Protein AF-A0A536XDI7-F1 (afdb_monomer)

Structure (mmCIF, N/CA/C/O backbone):
data_AF-A0A536XDI7-F1
#
_entry.id   AF-A0A536XDI7-F1
#
loop_
_atom_site.group_PDB
_atom_site.id
_atom_site.type_symbol
_atom_site.label_atom_id
_atom_site.label_alt_id
_atom_site.label_comp_id
_atom_site.label_asym_id
_atom_site.label_entity_id
_atom_site.label_seq_id
_atom_site.pdbx_PDB_ins_code
_atom_site.Cartn_x
_atom_site.Cartn_y
_atom_site.Cartn_z
_atom_site.occupancy
_atom_site.B_iso_or_equiv
_atom_site.auth_seq_id
_atom_site.auth_comp_id
_atom_site.auth_asym_id
_atom_site.auth_atom_id
_atom_site.pdbx_PDB_model_num
ATOM 1 N N . MET A 1 1 ? 25.030 -47.760 -1.329 1.00 45.28 1 MET A N 1
ATOM 2 C CA . MET A 1 1 ? 24.875 -47.230 -2.705 1.00 45.28 1 MET A CA 1
ATOM 3 C C . MET A 1 1 ? 23.483 -47.669 -3.150 1.00 45.28 1 MET A C 1
ATOM 5 O O . MET A 1 1 ? 23.274 -48.869 -3.155 1.00 45.28 1 MET A O 1
ATOM 9 N N . ASN A 1 2 ? 22.431 -46.868 -3.343 1.00 40.72 2 ASN A N 1
ATOM 10 C CA . ASN A 1 2 ? 22.178 -45.464 -3.730 1.00 40.72 2 ASN A CA 1
ATOM 11 C C . ASN A 1 2 ? 20.854 -45.030 -3.022 1.00 40.72 2 ASN A C 1
ATOM 13 O O . ASN A 1 2 ? 20.069 -45.911 -2.698 1.00 40.72 2 ASN A O 1
ATOM 17 N N . GLY A 1 3 ? 20.482 -43.789 -2.684 1.00 43.03 3 GLY A N 1
ATOM 18 C CA . GLY A 1 3 ? 20.874 -42.456 -3.147 1.00 43.03 3 GLY A CA 1
ATOM 19 C C . GLY A 1 3 ? 19.732 -41.768 -3.932 1.00 43.03 3 GLY A C 1
ATOM 20 O O . GLY A 1 3 ? 19.694 -41.965 -5.135 1.00 43.03 3 GLY A O 1
ATOM 21 N N . ALA A 1 4 ? 18.891 -40.959 -3.245 1.00 52.59 4 ALA A N 1
ATOM 22 C CA . ALA A 1 4 ? 17.949 -39.899 -3.716 1.00 52.59 4 ALA A CA 1
ATOM 23 C C . ALA A 1 4 ? 16.809 -40.292 -4.707 1.00 52.59 4 ALA A C 1
ATOM 25 O O . ALA A 1 4 ? 16.992 -41.151 -5.551 1.00 52.59 4 ALA A O 1
ATOM 26 N N . LEU A 1 5 ? 15.572 -39.761 -4.667 1.00 50.47 5 LEU A N 1
ATOM 27 C CA . LEU A 1 5 ? 15.108 -38.366 -4.833 1.00 50.47 5 LEU A CA 1
ATOM 28 C C . LEU A 1 5 ? 13.677 -38.234 -4.240 1.00 50.47 5 LEU A C 1
ATOM 30 O O . LEU A 1 5 ? 12.804 -39.040 -4.532 1.00 50.47 5 LEU A O 1
ATOM 34 N N . ASN A 1 6 ? 13.442 -37.380 -3.244 1.00 44.28 6 ASN A N 1
ATOM 35 C CA . ASN A 1 6 ? 13.029 -35.973 -3.359 1.00 44.28 6 ASN A CA 1
ATOM 36 C C . ASN A 1 6 ? 11.564 -35.738 -3.805 1.00 44.28 6 ASN A C 1
ATOM 38 O O . ASN A 1 6 ? 11.248 -35.675 -4.986 1.00 44.28 6 ASN A O 1
ATOM 42 N N . GLY A 1 7 ? 10.693 -35.546 -2.807 1.00 50.09 7 GLY A N 1
ATOM 43 C CA . GLY A 1 7 ? 9.857 -34.347 -2.683 1.00 50.09 7 GLY A CA 1
ATOM 44 C C . GLY A 1 7 ? 9.012 -33.897 -3.876 1.00 50.09 7 GLY A C 1
ATOM 45 O O . GLY A 1 7 ? 9.217 -32.799 -4.375 1.00 50.09 7 GLY A O 1
ATOM 46 N N . MET A 1 8 ? 7.972 -34.649 -4.237 1.00 42.16 8 MET A N 1
ATOM 47 C CA . MET A 1 8 ? 6.880 -34.130 -5.072 1.00 42.16 8 MET A CA 1
ATOM 48 C C . MET A 1 8 ? 5.653 -33.859 -4.188 1.00 42.16 8 MET A C 1
ATOM 50 O O . MET A 1 8 ? 4.648 -34.566 -4.234 1.00 42.16 8 MET A O 1
ATOM 54 N N . ARG A 1 9 ? 5.741 -32.848 -3.311 1.00 52.88 9 ARG A N 1
ATOM 55 C CA . ARG A 1 9 ? 4.560 -32.325 -2.610 1.00 52.88 9 ARG A CA 1
ATOM 56 C C . ARG A 1 9 ? 3.771 -31.511 -3.624 1.00 52.88 9 ARG A C 1
ATOM 58 O O . ARG A 1 9 ? 4.048 -30.336 -3.835 1.00 52.88 9 ARG A O 1
ATOM 65 N N . ILE A 1 10 ? 2.816 -32.170 -4.271 1.00 53.31 10 ILE A N 1
ATOM 66 C CA . ILE A 1 10 ? 1.796 -31.534 -5.098 1.00 53.31 10 ILE A CA 1
ATOM 67 C C . ILE A 1 10 ? 1.020 -30.604 -4.161 1.00 53.31 10 ILE A C 1
ATOM 69 O O . ILE A 1 10 ? 0.176 -31.044 -3.380 1.00 53.31 10 ILE A O 1
ATOM 73 N N . VAL A 1 11 ? 1.380 -29.321 -4.140 1.00 53.44 11 VAL A N 1
ATOM 74 C CA . VAL A 1 11 ? 0.537 -28.308 -3.516 1.00 53.44 11 VAL A CA 1
ATOM 75 C C . VAL A 1 11 ? -0.738 -28.265 -4.348 1.00 53.44 11 VAL A C 1
ATOM 77 O O . VAL A 1 11 ? -0.711 -27.937 -5.532 1.00 53.44 11 VAL A O 1
ATOM 80 N N . ALA A 1 12 ? -1.844 -28.717 -3.755 1.00 48.72 12 ALA A N 1
ATOM 81 C CA . ALA A 1 12 ? -3.167 -28.604 -4.350 1.00 48.72 12 ALA A CA 1
ATOM 82 C C . ALA A 1 12 ? -3.388 -27.157 -4.830 1.00 48.72 12 ALA A C 1
ATOM 84 O O . ALA A 1 12 ? -2.878 -26.238 -4.179 1.00 48.72 12 ALA A O 1
ATOM 85 N N . PRO A 1 13 ? -4.148 -26.919 -5.914 1.00 45.09 13 PRO A N 1
ATOM 86 C CA . PRO A 1 13 ? -4.614 -25.580 -6.226 1.00 45.09 13 PRO A CA 1
ATOM 87 C C . PRO A 1 13 ? -5.547 -25.162 -5.087 1.00 45.09 13 PRO A C 1
ATOM 89 O O . PRO A 1 13 ? -6.737 -25.484 -5.077 1.00 45.09 13 PRO A O 1
ATOM 92 N N . SER A 1 14 ? -4.979 -24.518 -4.067 1.00 47.34 14 SER A N 1
ATOM 93 C CA . SER A 1 14 ? -5.719 -23.792 -3.047 1.00 47.34 14 SER A CA 1
ATOM 94 C C . SER A 1 14 ? -6.749 -22.968 -3.796 1.00 47.34 14 SER A C 1
ATOM 96 O O . SER A 1 14 ? -6.373 -22.249 -4.716 1.00 47.34 14 SER A O 1
ATOM 98 N N . ARG A 1 15 ? -8.037 -23.172 -3.482 1.00 51.47 15 ARG A N 1
ATOM 99 C CA . ARG A 1 15 ? -9.169 -22.459 -4.087 1.00 51.47 15 ARG A CA 1
ATOM 100 C C . ARG A 1 15 ? -8.761 -21.015 -4.325 1.00 51.47 15 ARG A C 1
ATOM 102 O O . ARG A 1 15 ? -8.705 -20.260 -3.357 1.00 51.47 15 ARG A O 1
ATOM 109 N N . VAL A 1 16 ? -8.493 -20.674 -5.583 1.00 49.25 16 VAL A N 1
ATOM 110 C CA . VAL A 1 16 ? -8.139 -19.314 -5.958 1.00 49.25 16 VAL A CA 1
ATOM 111 C C . VAL A 1 16 ? -9.345 -18.482 -5.573 1.00 49.25 16 VAL A C 1
ATOM 113 O O . VAL A 1 16 ? -10.406 -18.601 -6.197 1.00 49.25 16 VAL A O 1
ATOM 116 N N . LYS A 1 17 ? -9.269 -17.745 -4.459 1.00 55.38 17 LYS A N 1
ATOM 117 C CA . LYS A 1 17 ? -10.380 -16.874 -4.082 1.00 55.38 17 LYS A CA 1
ATOM 118 C C . LYS A 1 17 ? -10.537 -15.886 -5.243 1.00 55.38 17 LYS A C 1
ATOM 120 O O . LYS A 1 17 ? -9.526 -15.464 -5.800 1.00 55.38 17 LYS A O 1
ATOM 125 N N . PRO A 1 18 ? -11.757 -15.473 -5.628 1.00 56.84 18 PRO A N 1
ATOM 126 C CA . PRO A 1 18 ? -11.965 -14.560 -6.761 1.00 56.84 18 PRO A CA 1
ATOM 127 C C . PRO A 1 18 ? -11.141 -13.259 -6.697 1.00 56.84 18 PRO A C 1
ATOM 129 O O . PRO A 1 18 ? -10.990 -12.569 -7.699 1.00 56.84 18 PRO A O 1
ATOM 132 N N . GLN A 1 19 ? -10.603 -12.939 -5.519 1.00 61.06 19 GLN A N 1
ATOM 133 C CA . GLN A 1 19 ? -9.811 -11.756 -5.217 1.00 61.06 19 GLN A CA 1
ATOM 134 C C . GLN A 1 19 ? -8.284 -11.955 -5.368 1.00 61.06 19 GLN A C 1
ATOM 136 O O . GLN A 1 19 ? -7.545 -10.990 -5.203 1.00 61.06 19 GLN A O 1
ATOM 141 N N . GLU A 1 20 ? -7.799 -13.157 -5.708 1.00 70.75 20 GLU A N 1
ATOM 142 C CA . GLU A 1 20 ? -6.357 -13.435 -5.856 1.00 70.75 20 GLU A CA 1
ATOM 143 C C . GLU A 1 20 ? -5.775 -12.889 -7.166 1.00 70.75 20 GLU A C 1
ATOM 145 O O . GLU A 1 20 ? -4.697 -12.312 -7.144 1.00 70.75 20 GLU A O 1
ATOM 150 N N . LYS A 1 21 ? -6.506 -12.937 -8.291 1.00 82.38 21 LYS A N 1
ATOM 151 C CA . LYS A 1 21 ? -6.001 -12.378 -9.564 1.00 82.38 21 LYS A CA 1
ATOM 152 C C . LYS A 1 21 ? -5.691 -10.872 -9.485 1.00 82.38 21 LYS A C 1
ATOM 154 O O . LYS A 1 21 ? -4.598 -10.480 -9.882 1.00 82.38 21 LYS A O 1
ATOM 159 N N . PRO A 1 22 ? -6.586 -10.015 -8.948 1.00 84.94 22 PRO A N 1
ATOM 160 C CA . PRO A 1 22 ? -6.260 -8.601 -8.761 1.00 84.94 22 PRO A CA 1
ATOM 161 C C . PRO A 1 22 ? -5.112 -8.374 -7.769 1.00 84.94 22 PRO A C 1
ATOM 163 O O . PRO A 1 22 ? -4.398 -7.377 -7.871 1.00 84.94 22 PRO A O 1
ATOM 166 N N . PHE A 1 23 ? -4.945 -9.273 -6.794 1.00 86.50 23 PHE A N 1
ATOM 167 C CA . PHE A 1 23 ? -3.845 -9.212 -5.837 1.00 86.50 23 PHE A CA 1
ATOM 168 C C . PHE A 1 23 ? -2.509 -9.546 -6.511 1.00 86.50 23 PHE A C 1
ATOM 170 O O . PHE A 1 23 ? -1.554 -8.787 -6.361 1.00 86.50 23 PHE A O 1
ATOM 177 N N . ASP A 1 24 ? -2.458 -10.598 -7.328 1.00 89.75 24 ASP A N 1
ATOM 178 C CA . ASP A 1 24 ? -1.276 -10.971 -8.108 1.00 89.75 24 A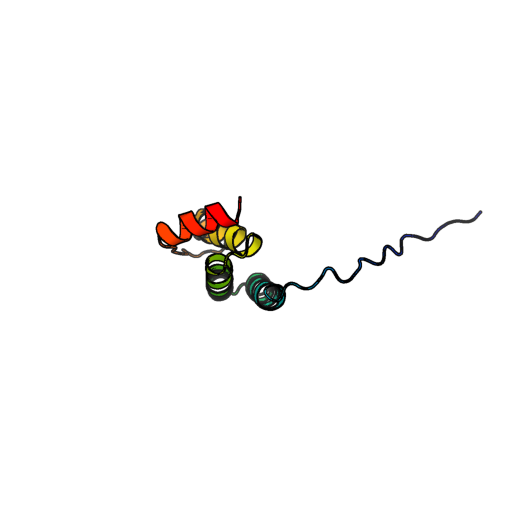SP A CA 1
ATOM 179 C C . ASP A 1 24 ? -0.863 -9.857 -9.081 1.00 89.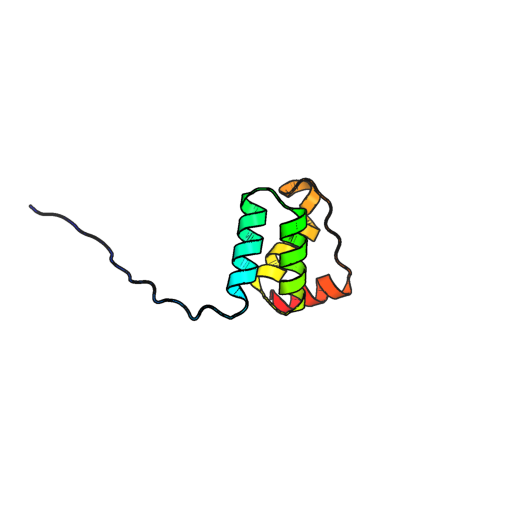75 24 ASP A C 1
ATOM 181 O O . ASP A 1 24 ? 0.314 -9.512 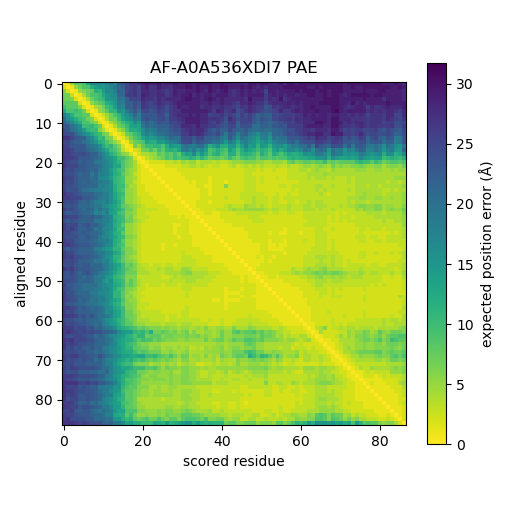-9.166 1.00 89.75 24 ASP A O 1
ATOM 185 N N . GLU A 1 25 ? -1.821 -9.218 -9.761 1.00 90.75 25 GLU A N 1
ATOM 186 C CA . GLU A 1 25 ? -1.555 -8.044 -10.607 1.00 90.75 25 GLU A CA 1
ATOM 187 C C . GLU A 1 25 ? -0.942 -6.886 -9.806 1.00 90.75 25 GLU A C 1
ATOM 189 O O . GLU A 1 25 ? 0.010 -6.241 -10.256 1.00 90.75 25 GLU A O 1
ATOM 194 N N . ALA A 1 26 ? -1.445 -6.634 -8.595 1.00 92.31 26 ALA A N 1
ATOM 195 C CA . ALA A 1 26 ? -0.899 -5.601 -7.724 1.00 92.31 26 ALA A CA 1
ATOM 196 C C . ALA A 1 26 ? 0.529 -5.928 -7.257 1.00 92.31 26 ALA A C 1
ATOM 198 O O . ALA A 1 26 ? 1.365 -5.024 -7.161 1.00 92.31 26 ALA A O 1
ATOM 199 N N . LEU A 1 27 ? 0.832 -7.206 -7.012 1.00 91.38 27 LEU A N 1
ATOM 200 C CA . LEU A 1 27 ? 2.182 -7.671 -6.692 1.00 91.38 27 LEU A CA 1
ATOM 201 C C . LEU A 1 27 ? 3.123 -7.584 -7.897 1.00 91.38 27 LEU A C 1
ATOM 203 O O . LEU A 1 27 ? 4.285 -7.225 -7.725 1.00 91.38 27 LEU A O 1
ATOM 207 N N . LEU A 1 28 ? 2.640 -7.839 -9.113 1.00 93.31 28 LEU A N 1
ATOM 208 C CA . LEU A 1 28 ? 3.424 -7.640 -10.333 1.00 93.31 28 LEU A CA 1
ATOM 209 C C . LEU A 1 28 ? 3.779 -6.164 -10.532 1.00 93.31 28 LEU A C 1
ATOM 211 O O . LEU A 1 28 ? 4.927 -5.851 -10.839 1.00 93.31 28 LEU A O 1
ATOM 215 N N . LEU A 1 29 ? 2.840 -5.241 -10.308 1.00 91.94 29 LEU A N 1
ATOM 216 C CA . LEU A 1 29 ? 3.130 -3.802 -10.327 1.00 91.94 29 LEU A CA 1
ATOM 217 C C . LEU A 1 29 ? 4.193 -3.440 -9.284 1.00 91.94 29 LEU A C 1
ATOM 219 O O . LEU A 1 29 ? 5.123 -2.697 -9.584 1.00 91.94 29 LEU A O 1
ATOM 223 N N . MET A 1 30 ? 4.097 -4.023 -8.087 1.00 88.62 30 MET A N 1
ATOM 224 C CA . MET A 1 30 ? 5.086 -3.847 -7.026 1.00 88.62 30 MET A CA 1
ATOM 225 C C . MET A 1 30 ? 6.474 -4.346 -7.459 1.00 88.62 30 MET A C 1
ATOM 227 O O . MET A 1 30 ? 7.460 -3.632 -7.314 1.00 88.62 30 MET A O 1
ATOM 231 N N . ALA A 1 31 ? 6.551 -5.539 -8.053 1.00 89.88 31 ALA A N 1
ATOM 232 C CA . ALA A 1 31 ? 7.799 -6.135 -8.531 1.00 89.88 31 ALA A CA 1
ATOM 233 C C . ALA A 1 31 ? 8.454 -5.335 -9.670 1.00 89.88 31 ALA A C 1
ATOM 235 O O . ALA A 1 31 ? 9.677 -5.291 -9.762 1.00 89.88 31 ALA A O 1
ATOM 236 N N . ASN A 1 32 ? 7.654 -4.666 -10.506 1.00 92.25 32 ASN A N 1
ATOM 237 C CA . ASN A 1 32 ? 8.142 -3.785 -11.570 1.00 92.25 32 ASN A CA 1
ATOM 238 C C . ASN A 1 32 ? 8.482 -2.363 -11.077 1.00 92.25 32 ASN A C 1
ATOM 240 O O . ASN A 1 32 ? 8.851 -1.509 -11.878 1.00 92.25 32 ASN A O 1
ATOM 244 N N . GLY A 1 33 ? 8.349 -2.076 -9.776 1.00 90.19 33 GLY A N 1
ATOM 245 C CA . GLY A 1 33 ? 8.616 -0.753 -9.204 1.00 90.19 33 GLY A CA 1
ATOM 246 C C . GLY A 1 33 ? 7.500 0.272 -9.430 1.00 90.19 33 GLY A C 1
ATOM 247 O O . GLY A 1 33 ? 7.677 1.460 -9.166 1.00 90.19 33 GLY A O 1
ATOM 2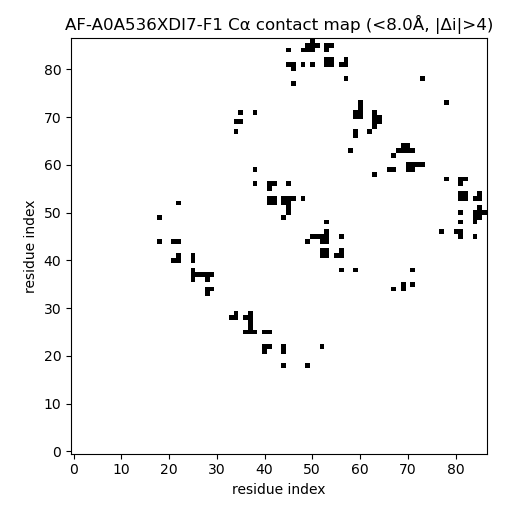48 N N . HIS A 1 34 ? 6.326 -0.163 -9.894 1.00 92.75 34 HIS A N 1
ATOM 249 C CA . HIS A 1 34 ? 5.150 0.685 -10.093 1.00 92.75 34 HIS A CA 1
ATOM 250 C C . HIS A 1 34 ? 4.399 0.852 -8.763 1.00 92.75 34 HIS A C 1
ATOM 252 O O . HIS A 1 34 ? 3.249 0.435 -8.608 1.00 92.75 34 HIS A O 1
ATOM 258 N N . TRP A 1 35 ? 5.069 1.457 -7.782 1.00 90.31 35 TRP A N 1
ATOM 259 C CA . TRP A 1 35 ? 4.623 1.521 -6.390 1.00 90.31 35 TRP A CA 1
ATOM 260 C C . TRP A 1 35 ? 3.255 2.192 -6.216 1.00 90.31 35 TRP A C 1
ATOM 262 O O . TRP A 1 35 ? 2.413 1.671 -5.493 1.00 90.31 35 TRP A O 1
ATOM 272 N N . GLN A 1 36 ? 3.002 3.309 -6.911 1.00 90.62 36 GLN A N 1
ATOM 273 C CA . GLN A 1 36 ? 1.714 4.012 -6.844 1.00 90.62 36 GLN A CA 1
ATOM 274 C C . GLN A 1 36 ? 0.565 3.159 -7.388 1.00 90.62 36 GLN A C 1
ATOM 276 O O . GLN A 1 36 ? -0.424 2.948 -6.696 1.00 90.62 36 GLN A O 1
ATOM 281 N N . ALA A 1 37 ? 0.728 2.599 -8.589 1.00 91.88 37 ALA A N 1
ATOM 282 C CA . ALA A 1 37 ? -0.299 1.761 -9.201 1.00 91.88 37 ALA A CA 1
ATOM 283 C C . ALA A 1 37 ? -0.558 0.484 -8.383 1.00 91.88 37 ALA A C 1
ATOM 285 O O . ALA A 1 37 ? -1.697 0.031 -8.279 1.00 91.88 37 ALA A O 1
ATOM 286 N N . SER A 1 38 ? 0.492 -0.086 -7.784 1.00 93.38 38 SER A N 1
ATOM 287 C CA . SER A 1 38 ? 0.364 -1.209 -6.857 1.00 93.38 38 SER A CA 1
ATOM 288 C C . SER A 1 38 ? -0.433 -0.817 -5.610 1.00 93.38 38 SER A C 1
ATOM 290 O O . SER A 1 38 ? -1.393 -1.506 -5.264 1.00 93.38 38 SER A O 1
ATOM 292 N N . PHE A 1 39 ? -0.102 0.315 -4.980 1.00 92.12 39 PHE A N 1
ATOM 293 C CA . PHE A 1 39 ? -0.824 0.826 -3.816 1.00 92.12 39 PHE A CA 1
ATOM 294 C C . PHE A 1 39 ? -2.311 1.034 -4.107 1.00 92.12 39 PHE A C 1
ATOM 296 O O . PHE A 1 39 ? -3.140 0.551 -3.342 1.00 92.12 39 PHE A O 1
ATOM 303 N N . ASP A 1 40 ? -2.654 1.679 -5.223 1.00 92.56 40 ASP A N 1
ATOM 304 C CA . ASP A 1 40 ? -4.048 1.956 -5.579 1.00 92.56 40 ASP A CA 1
ATOM 305 C C . ASP A 1 40 ? -4.856 0.653 -5.728 1.00 92.56 40 ASP A C 1
ATOM 307 O O . ASP A 1 40 ? -5.981 0.538 -5.237 1.00 92.56 40 ASP A O 1
ATOM 311 N N . ARG A 1 41 ? -4.259 -0.381 -6.338 1.00 92.50 41 ARG A N 1
ATOM 312 C CA . ARG A 1 41 ? -4.882 -1.708 -6.474 1.00 92.50 41 ARG A CA 1
ATOM 313 C C . ARG A 1 41 ? -5.024 -2.427 -5.134 1.00 92.50 41 ARG A C 1
ATOM 315 O O . ARG A 1 41 ? -6.074 -3.010 -4.861 1.00 92.50 41 ARG A O 1
ATOM 322 N N . LEU A 1 42 ? -3.999 -2.367 -4.287 1.00 91.62 42 LEU A N 1
ATOM 323 C CA . LEU A 1 42 ? -4.032 -2.955 -2.948 1.00 91.62 42 LEU A CA 1
ATOM 324 C C . LEU A 1 42 ? -5.046 -2.250 -2.044 1.00 91.62 42 LEU A C 1
ATOM 326 O O . LEU A 1 42 ? -5.719 -2.926 -1.272 1.00 91.62 42 LEU A O 1
ATOM 330 N N . ALA A 1 43 ? -5.195 -0.930 -2.160 1.00 91.69 43 ALA A N 1
ATOM 331 C CA . ALA A 1 43 ? -6.164 -0.143 -1.406 1.00 91.69 43 ALA A CA 1
ATOM 332 C C . ALA A 1 43 ? -7.605 -0.553 -1.744 1.00 91.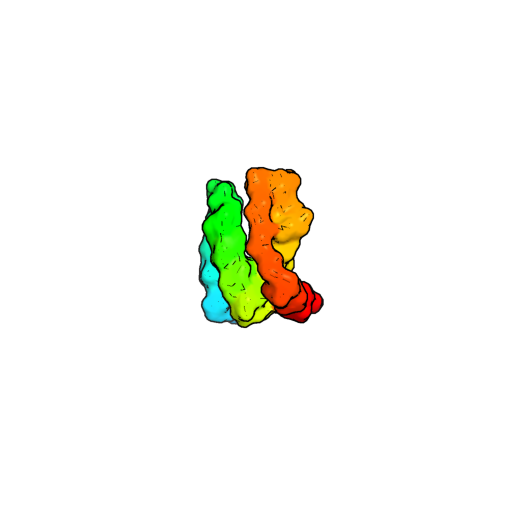69 43 ALA A C 1
ATOM 334 O O . ALA A 1 43 ? -8.388 -0.811 -0.836 1.00 91.69 43 ALA A O 1
ATOM 335 N N . VAL A 1 44 ? -7.932 -0.728 -3.030 1.00 91.69 44 VAL A N 1
ATOM 336 C CA . VAL A 1 44 ? -9.257 -1.219 -3.463 1.00 91.69 44 VAL A CA 1
ATOM 337 C C . VAL A 1 44 ? -9.549 -2.620 -2.912 1.00 91.69 44 VAL A C 1
ATOM 339 O O . VAL A 1 44 ? -10.662 -2.906 -2.462 1.00 91.69 44 VAL A O 1
ATOM 342 N N . LEU A 1 45 ? -8.549 -3.504 -2.911 1.00 89.81 45 LEU A N 1
ATOM 343 C CA . LEU A 1 45 ? -8.690 -4.849 -2.347 1.00 89.81 45 LEU A CA 1
ATOM 344 C C . LEU A 1 45 ? -8.833 -4.823 -0.824 1.00 89.81 45 LEU A C 1
ATOM 346 O O . LEU A 1 45 ? -9.643 -5.561 -0.265 1.00 89.81 45 LEU A O 1
ATOM 350 N N . ALA A 1 46 ? -8.081 -3.957 -0.153 1.00 91.00 46 ALA A N 1
ATOM 351 C CA . ALA A 1 46 ? -8.167 -3.750 1.283 1.00 91.00 46 ALA A CA 1
ATOM 352 C C . ALA A 1 46 ? -9.542 -3.201 1.694 1.00 91.00 46 ALA A C 1
ATOM 354 O O . ALA A 1 46 ? -10.135 -3.698 2.650 1.00 91.00 46 ALA A O 1
ATOM 355 N N . ASP A 1 47 ? -10.082 -2.251 0.926 1.00 88.75 47 ASP A N 1
ATOM 356 C CA . ASP A 1 47 ? -11.439 -1.719 1.096 1.00 88.75 47 ASP A CA 1
ATOM 357 C C . ASP A 1 47 ? -12.513 -2.796 0.861 1.00 88.75 47 ASP A C 1
ATOM 359 O O . ASP A 1 47 ? -13.556 -2.784 1.510 1.00 88.75 47 ASP A O 1
ATOM 363 N N . SER A 1 48 ? -12.229 -3.783 0.007 1.00 87.69 48 SER A N 1
ATOM 364 C CA . SER A 1 48 ? -13.089 -4.955 -0.227 1.00 87.69 48 SER A CA 1
ATOM 365 C C . SER A 1 48 ? -12.968 -6.044 0.855 1.00 87.69 48 SER A C 1
ATOM 367 O O . SER A 1 48 ? -13.637 -7.074 0.771 1.00 87.69 48 SER A O 1
ATOM 369 N N . GLY A 1 49 ? -12.117 -5.844 1.868 1.00 86.19 49 GLY A N 1
ATOM 370 C CA . GLY A 1 49 ? -11.914 -6.780 2.977 1.00 86.19 49 GLY A CA 1
ATOM 371 C C . GLY A 1 49 ? -10.806 -7.816 2.765 1.00 86.19 49 GLY A C 1
ATOM 372 O O . GLY A 1 49 ? -10.739 -8.806 3.496 1.00 86.19 49 GLY A O 1
ATOM 373 N N . HIS A 1 50 ? -9.917 -7.623 1.789 1.00 87.75 50 HIS A N 1
ATOM 374 C CA . HIS A 1 50 ? -8.805 -8.539 1.556 1.00 87.75 50 HIS A CA 1
ATOM 375 C C . HIS A 1 50 ? -7.674 -8.328 2.576 1.00 87.75 50 HIS A C 1
ATOM 377 O O . HIS A 1 50 ? -6.852 -7.420 2.443 1.00 87.75 50 HIS A O 1
ATOM 383 N N . ALA A 1 51 ? -7.566 -9.234 3.551 1.00 88.38 51 ALA A N 1
ATOM 384 C CA . ALA A 1 51 ? -6.611 -9.145 4.662 1.00 88.38 51 ALA A CA 1
ATOM 385 C C . ALA A 1 51 ? -5.149 -8.908 4.231 1.00 88.38 51 ALA A C 1
ATOM 387 O O . ALA A 1 51 ? -4.479 -8.015 4.746 1.00 88.38 51 ALA A O 1
ATOM 388 N N . GLN A 1 52 ? -4.633 -9.681 3.265 1.00 89.06 52 GLN A N 1
ATOM 389 C CA . GLN A 1 52 ? -3.237 -9.530 2.819 1.00 89.06 52 GLN A CA 1
ATOM 390 C C . GLN A 1 52 ? -2.987 -8.190 2.113 1.00 89.06 52 GLN A C 1
ATOM 392 O O . GLN A 1 52 ? -2.002 -7.524 2.424 1.00 89.06 52 GLN A O 1
ATOM 397 N N . ALA A 1 53 ? -3.886 -7.757 1.222 1.00 90.44 53 ALA A N 1
ATOM 398 C CA . ALA A 1 53 ? -3.783 -6.459 0.566 1.00 90.44 53 ALA A CA 1
ATOM 399 C C . ALA A 1 53 ? -3.831 -5.309 1.581 1.00 90.44 53 ALA A C 1
ATOM 401 O O . ALA A 1 53 ? -3.009 -4.401 1.503 1.00 90.44 53 ALA A O 1
ATOM 402 N N . ALA A 1 54 ? -4.697 -5.404 2.595 1.00 92.62 54 ALA A N 1
ATOM 403 C CA . ALA A 1 54 ? -4.771 -4.443 3.693 1.00 92.62 54 ALA A CA 1
ATOM 404 C C . ALA A 1 54 ? -3.457 -4.332 4.481 1.00 92.62 54 ALA A C 1
ATOM 406 O O . ALA A 1 54 ? -3.005 -3.223 4.769 1.00 92.62 54 ALA A O 1
ATOM 407 N N . ARG A 1 55 ? -2.787 -5.458 4.772 1.00 90.44 55 ARG A N 1
ATOM 408 C CA . ARG A 1 55 ? -1.463 -5.450 5.427 1.00 90.44 55 ARG A CA 1
ATOM 409 C C . ARG A 1 55 ? -0.424 -4.700 4.596 1.00 90.44 55 ARG A C 1
ATOM 411 O O . ARG A 1 55 ? 0.318 -3.885 5.144 1.00 90.44 55 ARG A O 1
ATOM 418 N N . ILE A 1 56 ? -0.378 -4.957 3.288 1.00 91.56 56 ILE A N 1
ATOM 419 C CA . ILE A 1 56 ? 0.588 -4.308 2.394 1.00 91.56 56 ILE A CA 1
ATOM 420 C C . ILE A 1 56 ? 0.241 -2.823 2.225 1.00 91.56 56 ILE A C 1
ATOM 422 O O . ILE A 1 56 ? 1.115 -1.978 2.388 1.00 91.56 56 ILE A O 1
ATOM 426 N N . ALA A 1 57 ? -1.028 -2.469 2.014 1.00 92.06 57 ALA A N 1
ATOM 427 C CA . ALA A 1 57 ? -1.468 -1.077 1.922 1.00 92.06 57 ALA A CA 1
ATOM 428 C C . ALA A 1 57 ? -1.130 -0.280 3.200 1.00 92.06 57 ALA A C 1
ATOM 430 O O . ALA A 1 57 ? -0.630 0.843 3.128 1.00 92.06 57 ALA A O 1
ATOM 431 N N . LEU A 1 58 ? -1.292 -0.877 4.388 1.00 91.75 58 LEU A N 1
ATOM 432 C CA . LEU A 1 58 ? -0.854 -0.272 5.651 1.00 91.75 58 LEU A CA 1
ATOM 433 C C . LEU A 1 58 ? 0.668 -0.096 5.732 1.00 91.75 58 LEU A C 1
ATOM 435 O O . LEU A 1 58 ? 1.131 0.889 6.311 1.00 91.75 58 LEU A O 1
ATOM 439 N N . LEU A 1 59 ? 1.454 -1.018 5.167 1.00 91.50 59 LEU A N 1
ATOM 440 C CA . LEU A 1 59 ? 2.910 -0.882 5.085 1.00 91.50 59 LEU A CA 1
ATOM 441 C C . LEU A 1 59 ? 3.305 0.307 4.202 1.00 91.50 59 LEU A C 1
ATOM 443 O O . LEU A 1 59 ? 4.165 1.088 4.605 1.00 91.50 59 LEU A O 1
ATOM 447 N N . PHE A 1 60 ? 2.640 0.486 3.057 1.00 90.94 60 PHE A N 1
ATOM 448 C CA . PHE A 1 60 ? 2.815 1.649 2.181 1.00 90.94 60 PHE A CA 1
ATOM 449 C C . PHE A 1 60 ? 2.516 2.960 2.912 1.00 90.94 60 PHE A C 1
ATOM 451 O O . PHE A 1 60 ? 3.327 3.879 2.883 1.00 90.94 60 PHE A O 1
ATOM 458 N N . VAL A 1 61 ? 1.408 3.042 3.648 1.00 90.75 61 VAL A N 1
ATOM 459 C CA . VAL A 1 61 ? 1.063 4.270 4.385 1.00 90.75 61 VAL A CA 1
ATOM 460 C C . VAL A 1 61 ? 2.041 4.542 5.534 1.00 90.75 61 VAL A C 1
ATOM 462 O O . VAL A 1 61 ? 2.401 5.688 5.786 1.00 90.75 61 VAL A O 1
ATOM 465 N N . LYS A 1 62 ? 2.496 3.502 6.247 1.00 89.56 62 LYS A N 1
ATOM 466 C CA . LYS A 1 62 ? 3.387 3.657 7.412 1.00 89.56 62 LYS A CA 1
ATOM 467 C C . LYS A 1 62 ? 4.850 3.888 7.038 1.00 89.56 62 LYS A C 1
ATOM 469 O O . LYS A 1 62 ? 5.563 4.553 7.782 1.00 89.56 62 LYS A O 1
ATOM 474 N N . ARG A 1 63 ? 5.323 3.273 5.953 1.00 86.50 63 ARG A N 1
ATOM 475 C CA . ARG A 1 63 ? 6.749 3.209 5.591 1.00 86.50 63 ARG A CA 1
ATOM 476 C C . ARG A 1 63 ? 7.026 3.574 4.133 1.00 86.50 63 ARG A C 1
ATOM 478 O O . ARG A 1 63 ? 8.142 3.361 3.668 1.00 86.50 63 ARG A O 1
ATOM 485 N N . GLY A 1 64 ? 6.054 4.150 3.430 1.00 83.12 64 GLY A N 1
ATOM 486 C CA . GLY A 1 64 ? 6.139 4.462 2.004 1.00 83.12 64 GLY A CA 1
ATOM 487 C C . GLY A 1 64 ? 7.373 5.254 1.618 1.00 83.12 64 GLY A C 1
ATOM 488 O O . GLY A 1 64 ? 8.104 4.850 0.719 1.00 83.12 64 GLY A O 1
ATOM 489 N N . THR A 1 65 ? 7.669 6.317 2.361 1.00 84.19 65 THR A N 1
ATOM 490 C CA . THR A 1 65 ? 8.811 7.185 2.061 1.00 84.19 65 THR A CA 1
ATOM 491 C C . THR A 1 65 ? 10.141 6.443 2.183 1.00 84.19 65 THR A C 1
ATOM 493 O O . THR A 1 65 ? 11.062 6.703 1.420 1.00 84.19 65 THR A O 1
ATOM 496 N N . SER A 1 66 ? 10.240 5.495 3.120 1.00 84.06 66 SER A N 1
ATOM 497 C CA . SER A 1 66 ? 11.477 4.758 3.392 1.00 84.06 66 SER A CA 1
ATOM 498 C C . SER A 1 66 ? 11.649 3.509 2.526 1.00 84.06 66 SER A C 1
ATOM 500 O O . SER A 1 66 ? 12.786 3.121 2.284 1.00 84.06 66 SER A O 1
ATOM 502 N N . LEU A 1 67 ? 10.559 2.848 2.125 1.00 83.81 67 LEU A N 1
ATOM 503 C CA . LEU A 1 67 ? 10.604 1.568 1.403 1.00 83.81 67 LEU A CA 1
ATOM 504 C C . LEU A 1 67 ? 10.312 1.705 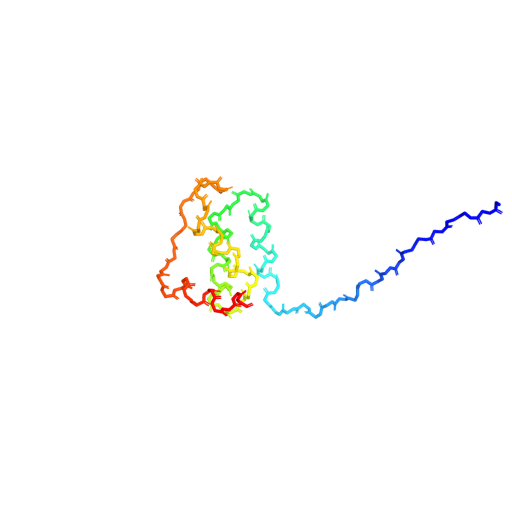-0.092 1.00 83.81 67 LEU A C 1
ATOM 506 O O . LEU A 1 67 ? 10.851 0.941 -0.884 1.00 83.81 67 LEU A O 1
ATOM 510 N N . PHE A 1 68 ? 9.465 2.659 -0.473 1.00 83.38 68 PHE A N 1
ATOM 511 C CA . PHE A 1 68 ? 8.931 2.784 -1.833 1.00 83.38 68 PHE A CA 1
ATOM 512 C C . PHE A 1 68 ? 9.208 4.164 -2.451 1.00 83.38 68 PHE A C 1
ATOM 514 O O . PHE A 1 68 ? 8.816 4.426 -3.584 1.00 83.38 68 PHE A O 1
ATOM 521 N N . GLY A 1 69 ? 9.890 5.056 -1.719 1.00 83.50 69 GLY A N 1
ATOM 522 C CA . GLY A 1 69 ? 10.292 6.377 -2.209 1.00 83.50 69 GLY A CA 1
ATOM 523 C C . GLY A 1 69 ? 9.131 7.348 -2.447 1.00 83.50 69 GLY A C 1
ATOM 524 O O . GLY A 1 69 ? 9.312 8.345 -3.140 1.00 83.50 69 GLY A O 1
ATOM 525 N N . GLY A 1 70 ? 7.947 7.076 -1.887 1.00 86.06 70 GLY A N 1
ATOM 526 C CA . GLY A 1 70 ? 6.737 7.872 -2.101 1.00 86.06 70 GLY A CA 1
ATOM 527 C C . GLY A 1 70 ? 5.858 7.971 -0.858 1.00 86.06 70 GLY A C 1
ATOM 528 O O . GLY A 1 70 ? 5.970 7.174 0.073 1.00 86.06 70 GLY A O 1
ATOM 529 N N . THR A 1 71 ? 4.971 8.962 -0.823 1.00 84.75 71 THR A N 1
ATOM 530 C CA . THR A 1 71 ? 3.971 9.105 0.239 1.00 84.75 71 THR A CA 1
ATOM 531 C C . THR A 1 71 ? 2.630 8.567 -0.238 1.00 84.75 71 THR A C 1
ATOM 533 O O . THR A 1 71 ? 2.084 9.016 -1.240 1.00 84.75 71 THR A O 1
ATOM 536 N N . TYR A 1 72 ? 2.076 7.617 0.511 1.00 87.81 72 TYR A N 1
ATOM 537 C CA . TYR A 1 72 ? 0.787 7.005 0.199 1.00 87.81 72 TYR A CA 1
ATOM 538 C C . TYR A 1 72 ? -0.203 7.399 1.274 1.00 87.81 72 TYR A C 1
ATOM 540 O O . TYR A 1 72 ? 0.010 7.145 2.463 1.00 87.81 72 TYR A O 1
ATOM 548 N N . GLN A 1 73 ? -1.265 8.077 0.860 1.00 86.94 73 GLN A N 1
ATOM 549 C CA . GLN A 1 73 ? -2.268 8.578 1.780 1.00 86.94 73 GLN A CA 1
ATOM 550 C C . GLN A 1 73 ? -3.455 7.626 1.830 1.00 86.94 73 GLN A C 1
ATOM 552 O O . GLN A 1 73 ? -3.967 7.181 0.810 1.00 86.9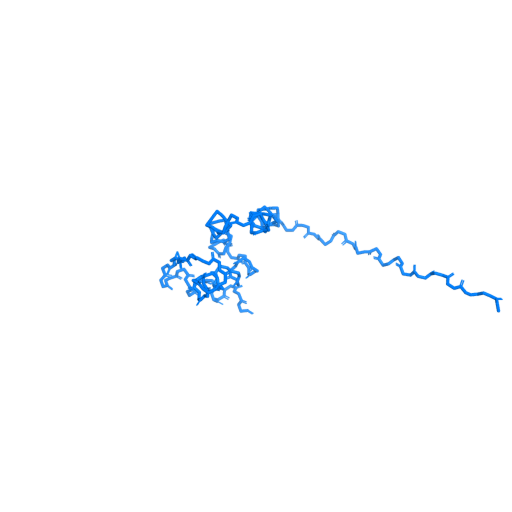4 73 GLN A O 1
ATOM 557 N N . ALA A 1 74 ? -3.903 7.352 3.049 1.00 87.62 74 ALA A N 1
ATOM 558 C CA . ALA A 1 74 ? -5.164 6.688 3.315 1.00 87.62 74 ALA A CA 1
ATOM 559 C C . ALA A 1 74 ? -5.912 7.483 4.381 1.00 87.62 74 ALA A C 1
ATOM 561 O O . ALA A 1 74 ? -5.327 7.950 5.376 1.00 87.62 74 ALA A O 1
ATOM 562 N N . THR A 1 75 ? -7.220 7.627 4.190 1.00 88.81 75 THR A N 1
ATOM 563 C CA . THR A 1 75 ? -8.064 8.294 5.181 1.00 88.81 75 THR A CA 1
ATOM 564 C C . THR A 1 75 ? -7.995 7.544 6.523 1.00 88.81 75 THR A C 1
ATOM 566 O O . THR A 1 75 ? -7.721 6.340 6.553 1.00 88.81 75 THR A O 1
ATOM 569 N N . PRO A 1 76 ? -8.217 8.215 7.668 1.00 86.25 76 PRO A N 1
ATOM 570 C CA . PRO A 1 76 ? -8.259 7.533 8.965 1.00 86.25 76 PRO A CA 1
ATOM 571 C C . PRO A 1 76 ? -9.290 6.392 9.006 1.00 86.25 76 PRO A C 1
ATOM 573 O O . PRO A 1 76 ? -9.034 5.354 9.613 1.00 86.25 76 PRO A O 1
ATOM 576 N N . GLY A 1 77 ? -10.423 6.558 8.311 1.00 86.81 77 GLY A N 1
ATOM 577 C CA . GLY A 1 77 ? -11.456 5.528 8.167 1.00 86.81 77 GLY A CA 1
ATOM 578 C C . GLY A 1 77 ? -10.962 4.292 7.413 1.00 86.81 77 GLY A C 1
ATOM 579 O O . GLY A 1 77 ? -11.115 3.179 7.915 1.00 86.81 77 GLY A O 1
ATOM 580 N N . GLN A 1 78 ? -10.296 4.482 6.269 1.00 87.25 78 GLN A N 1
ATOM 581 C CA . GLN A 1 78 ? -9.683 3.381 5.514 1.00 87.25 78 GLN A CA 1
ATOM 582 C C . GLN A 1 78 ? -8.608 2.669 6.331 1.00 87.25 78 GLN A C 1
ATOM 584 O O . GLN A 1 78 ? -8.631 1.449 6.431 1.00 87.25 78 GLN A O 1
ATOM 589 N N . ARG A 1 79 ? -7.724 3.414 7.009 1.00 89.69 79 ARG A N 1
ATOM 590 C CA . ARG A 1 79 ? -6.698 2.817 7.878 1.00 89.69 79 ARG A CA 1
ATOM 591 C C . ARG A 1 79 ? -7.302 1.922 8.954 1.00 89.69 79 ARG A C 1
ATOM 593 O O . ARG A 1 79 ? -6.849 0.795 9.103 1.00 89.69 79 ARG A O 1
ATOM 600 N N . ASN A 1 80 ? -8.334 2.391 9.657 1.00 89.81 80 ASN A N 1
ATOM 601 C CA . ASN A 1 80 ? -9.024 1.589 10.670 1.00 89.81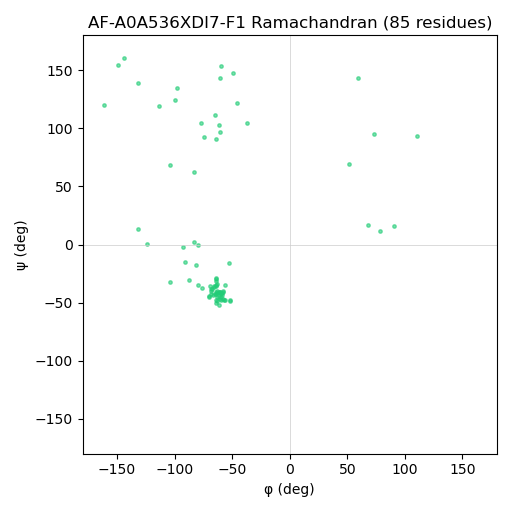 80 ASN A CA 1
ATOM 602 C C . ASN A 1 80 ? -9.704 0.353 10.068 1.00 89.81 80 ASN A C 1
ATOM 604 O O . ASN A 1 80 ? -9.665 -0.715 10.676 1.00 89.81 80 ASN A O 1
ATOM 608 N N . CYS A 1 81 ? -10.314 0.482 8.886 1.00 88.00 81 CYS A N 1
ATOM 609 C CA . CYS A 1 81 ? -10.914 -0.645 8.174 1.00 88.00 81 CYS A CA 1
ATOM 610 C C . CYS A 1 81 ? -9.856 -1.701 7.834 1.00 88.00 81 CYS A C 1
ATOM 612 O O . CYS A 1 81 ? -9.982 -2.856 8.232 1.00 88.00 81 CYS A O 1
ATOM 614 N N . TRP A 1 82 ? -8.764 -1.277 7.198 1.00 91.81 82 TRP A N 1
ATOM 615 C CA . TRP A 1 82 ? -7.651 -2.141 6.813 1.00 91.81 82 TRP A CA 1
ATOM 616 C C . TRP A 1 82 ? -7.045 -2.840 8.020 1.00 91.81 82 TRP A C 1
ATOM 618 O O . TRP A 1 82 ? -6.773 -4.031 7.959 1.00 91.81 82 TRP A O 1
ATOM 628 N N . GLN A 1 83 ? -6.893 -2.123 9.135 1.00 89.56 83 GLN A N 1
ATOM 629 C CA . GLN A 1 83 ? -6.339 -2.681 10.362 1.00 89.56 83 GLN A CA 1
ATOM 630 C C . GLN A 1 83 ? -7.233 -3.790 10.925 1.00 89.56 83 GLN A C 1
ATOM 632 O O . GLN A 1 83 ? -6.712 -4.836 11.289 1.00 89.56 83 GLN A O 1
ATOM 637 N N . ARG A 1 84 ? -8.561 -3.610 10.897 1.00 88.69 84 ARG A N 1
ATOM 638 C CA . ARG A 1 84 ? -9.544 -4.614 11.344 1.00 88.69 84 ARG A CA 1
ATOM 639 C C . ARG A 1 84 ? -9.615 -5.851 10.456 1.00 88.69 84 ARG A C 1
ATOM 641 O O . ARG A 1 84 ? -9.808 -6.937 10.975 1.00 88.69 84 ARG A O 1
ATOM 648 N N . VAL A 1 85 ? -9.503 -5.697 9.137 1.00 86.81 85 VAL A N 1
ATOM 649 C CA . VAL A 1 85 ? -9.542 -6.847 8.210 1.00 86.81 85 VAL A CA 1
ATOM 650 C C . VAL A 1 85 ? -8.192 -7.556 8.113 1.00 86.81 85 VAL A C 1
ATOM 652 O O . VAL A 1 85 ? -8.116 -8.671 7.608 1.00 86.81 85 VAL A O 1
ATOM 655 N N . SER A 1 86 ? -7.119 -6.888 8.545 1.00 82.50 86 SER A N 1
ATOM 656 C CA . SER A 1 86 ? -5.764 -7.428 8.559 1.00 82.50 86 SER A CA 1
ATOM 657 C C . SER A 1 86 ? -5.375 -8.136 9.853 1.00 82.50 86 SER A C 1
ATOM 659 O O . SER A 1 86 ? -4.335 -8.798 9.841 1.00 82.50 86 SER A O 1
ATOM 661 N N . ASP A 1 87 ? -6.134 -7.943 10.931 1.00 69.00 87 ASP A N 1
ATOM 662 C CA . ASP A 1 87 ? -5.953 -8.611 12.228 1.00 69.00 87 ASP A CA 1
ATOM 663 C C . ASP A 1 87 ? -6.316 -10.100 12.101 1.00 69.00 87 ASP A C 1
ATOM 665 O O . ASP A 1 87 ? -5.426 -10.936 12.387 1.00 69.00 87 ASP A O 1
#

Solvent-accessible surface area (backbone atoms only — not comparable to full-atom values): 5104 Å² total; per-residue (Å²): 142,85,83,91,83,84,87,80,79,77,74,70,85,67,79,76,53,92,67,46,64,64,48,52,54,22,50,50,29,42,75,72,66,38,48,67,67,13,41,58,46,22,43,56,37,15,76,73,55,36,30,70,34,13,49,52,34,51,46,36,51,76,40,12,61,83,77,65,75,39,87,49,89,71,55,72,67,53,50,54,50,20,52,65,46,42,107

Radius of gyration: 17.13 Å; Cα contacts (8 Å, |Δi|>4): 87; chains: 1; bounding box: 38×56×24 Å

Foldseek 3Di:
DDDDDDDPPPPPPPPCDPLNVLLVVLVVCVVVLVPVVSLVSLLVSLVVLNQVSLVVNLCCCVQVCPPNVDHDDDDPVSNVSSVVSND

Nearest PDB structures (foldseek):
  8d9x-assembly1_G  TM=7.977E-01  e=1.959E+00  Homo sapiens
  4mal-assembly2_B  TM=4.380E-01  e=3.387E+00  Pseudomonas aerugi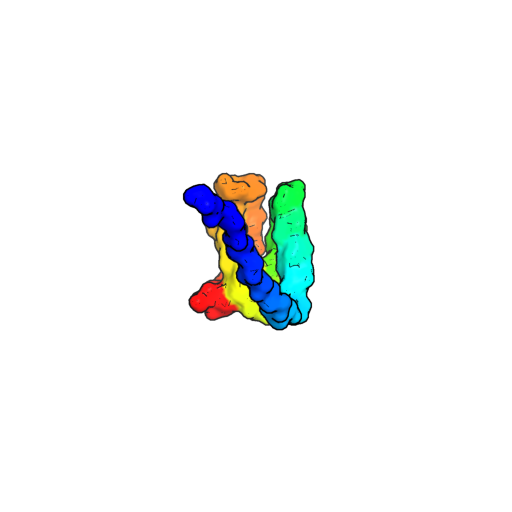nosa PAO1

Mean predicted aligned error: 9.8 Å

Sequence (87 aa):
MNGALNGMRIVAPSRVKPQEKPFDEALLLMANGHWQASFDRLAVLADSGHAQAARIALLFVKRGTSLFGGTYQATPGQRNCWQRVSD

pLDDT: mean 79.96, std 16.66, range [40.72, 93.38]

Secondary structure (DSSP, 8-state):
-----------------TTHHHHHHHHHHHHTT-HHHHHHHHHHHHHTT-HHHHHHHHHHHHHHHHHTSS-----HHHHHHHHHHH-